Protein AF-A0A820IAW4-F1 (afdb_monomer)

Nearest PDB structures (foldseek):
  5lxg-assembly1_A  TM=7.183E-01  e=1.944E-03  Homo sapiens
  6krz-assembly3_C  TM=7.849E-01  e=7.452E-03  Homo sapiens

Solvent-accessible surface area (backbone atoms only — not comparable to full-atom values): 6940 Å² total; per-residue (Å²): 110,74,69,55,55,54,47,39,56,52,45,50,52,54,50,55,58,44,51,80,73,38,95,64,94,64,67,38,41,48,88,72,50,51,73,92,74,57,80,53,88,85,54,60,57,33,42,78,72,92,65,54,74,69,50,53,59,58,43,68,84,38,94,37,67,56,34,63,63,51,49,55,48,52,50,52,51,49,56,49,49,51,51,55,53,46,53,64,72,64,61,77,82,59,77,86,72,66,50,71,61,57,58,51,51,51,50,48,53,69,63,68,78,113

Mean predicted aligned error: 9.5 Å

Foldseek 3Di:
DVVLVVLQVVLVVVVVVVVVVDVDFDKDFLVSDRPVQNPDPVGGIFHGPDADPVRVVVCCVPDGPCVCVVVLLVVLVVVVVVVVVCCVVVPPPCPPCPPVVNVVVSVCVSVVVD

Structure (mmCIF, N/CA/C/O backbone):
data_AF-A0A820IAW4-F1
#
_entry.id   AF-A0A820IAW4-F1
#
loop_
_atom_site.group_PDB
_atom_site.id
_atom_site.type_symbol
_atom_site.label_atom_id
_atom_site.label_alt_id
_atom_site.label_comp_id
_atom_site.label_asym_id
_atom_site.label_entity_id
_atom_site.label_seq_id
_atom_site.pdbx_PDB_ins_code
_atom_site.Cartn_x
_atom_site.Cartn_y
_atom_site.Cartn_z
_atom_site.occupancy
_atom_site.B_iso_or_equiv
_atom_site.auth_seq_id
_atom_site.auth_comp_id
_atom_site.auth_asym_id
_atom_site.auth_atom_id
_atom_site.pdbx_PDB_model_num
ATOM 1 N N . MET A 1 1 ? -27.454 8.767 5.656 1.00 67.25 1 MET A N 1
ATOM 2 C CA . MET A 1 1 ? -26.660 10.010 5.509 1.00 67.25 1 MET A CA 1
ATOM 3 C C . MET A 1 1 ? -26.251 10.637 6.847 1.00 67.25 1 MET A C 1
ATOM 5 O O . MET A 1 1 ? -25.077 10.589 7.180 1.00 67.25 1 MET A O 1
ATOM 9 N N . PHE A 1 2 ? -27.153 11.222 7.651 1.00 79.06 2 PHE A N 1
ATOM 10 C CA . PHE A 1 2 ? -26.732 11.951 8.872 1.00 79.06 2 PHE A CA 1
ATOM 11 C C . PHE A 1 2 ? -26.165 11.035 9.976 1.00 79.06 2 PHE A C 1
ATOM 13 O O . PHE A 1 2 ? -25.196 11.383 10.649 1.00 79.06 2 PHE A O 1
ATOM 20 N N . LYS A 1 3 ? -26.732 9.829 10.131 1.00 75.06 3 LYS A N 1
ATOM 21 C CA . LYS A 1 3 ? -26.232 8.806 11.066 1.00 75.06 3 LYS A CA 1
ATOM 22 C C . LYS A 1 3 ? -24.821 8.326 10.703 1.00 75.06 3 LYS A C 1
ATOM 24 O O . LYS A 1 3 ? -24.022 8.084 11.604 1.00 75.06 3 LYS A O 1
ATOM 29 N N . ASP A 1 4 ? -24.507 8.254 9.416 1.00 76.00 4 ASP A N 1
ATOM 30 C CA . ASP A 1 4 ? -23.225 7.747 8.908 1.00 76.00 4 ASP A CA 1
ATOM 31 C C . ASP A 1 4 ? -22.125 8.798 9.084 1.00 76.00 4 ASP A C 1
ATOM 33 O O . ASP A 1 4 ? -21.032 8.488 9.549 1.00 76.00 4 ASP A O 1
ATOM 37 N N . ILE A 1 5 ? -22.456 10.078 8.878 1.00 79.31 5 ILE A N 1
ATOM 38 C CA . ILE A 1 5 ? -21.560 11.204 9.184 1.00 79.31 5 ILE A CA 1
ATOM 39 C C . ILE A 1 5 ? -21.195 11.229 10.676 1.00 79.31 5 ILE A C 1
ATOM 41 O O . ILE A 1 5 ? -20.029 11.409 11.032 1.00 79.31 5 ILE A O 1
ATOM 45 N N . LEU A 1 6 ? -22.173 11.033 11.568 1.00 82.25 6 LEU A N 1
ATOM 46 C CA . LEU A 1 6 ? -21.918 10.987 13.012 1.00 82.25 6 LEU A CA 1
ATOM 47 C C . LEU A 1 6 ? -21.104 9.751 13.418 1.00 82.25 6 LEU A C 1
ATOM 49 O O . LEU A 1 6 ? -20.240 9.852 14.292 1.00 82.25 6 LEU A O 1
ATOM 53 N N . ARG A 1 7 ? -21.349 8.605 12.771 1.00 82.81 7 ARG A N 1
ATOM 54 C CA . ARG A 1 7 ? -20.574 7.373 12.964 1.00 82.81 7 ARG A CA 1
ATOM 55 C C . ARG A 1 7 ? -19.109 7.581 12.580 1.00 82.81 7 ARG A C 1
ATOM 57 O O . ARG A 1 7 ? -18.242 7.303 13.404 1.00 82.81 7 ARG A O 1
ATOM 64 N N . ASN A 1 8 ? -18.847 8.139 11.400 1.00 83.75 8 ASN A N 1
ATOM 65 C CA . ASN A 1 8 ? -17.492 8.389 10.904 1.00 83.75 8 ASN A CA 1
ATOM 66 C C . ASN A 1 8 ? -16.742 9.363 11.820 1.00 83.75 8 ASN A C 1
ATOM 68 O O . ASN A 1 8 ? -15.660 9.038 12.291 1.00 83.75 8 ASN A O 1
ATOM 72 N N . ARG A 1 9 ? -17.371 10.478 12.224 1.00 84.69 9 ARG A N 1
ATOM 73 C CA . ARG A 1 9 ? -16.757 11.425 13.176 1.00 84.69 9 ARG A CA 1
ATOM 74 C C . ARG A 1 9 ? -16.416 10.793 14.527 1.00 84.69 9 ARG A C 1
ATOM 76 O O . ARG A 1 9 ? -15.438 11.181 15.166 1.00 84.69 9 ARG A O 1
ATOM 83 N N . LYS A 1 10 ? -17.244 9.863 15.014 1.00 84.81 10 LYS A N 1
ATOM 84 C CA . LYS A 1 10 ? -16.960 9.128 16.254 1.00 84.81 10 LYS A CA 1
ATOM 85 C C . LYS A 1 10 ? -15.785 8.170 16.059 1.00 84.81 10 LYS A C 1
ATOM 87 O O . LYS A 1 10 ? -14.933 8.089 16.939 1.00 84.81 10 LYS A O 1
ATOM 92 N N . PHE A 1 11 ? -15.738 7.482 14.921 1.00 83.44 11 PHE A N 1
ATOM 93 C CA . PHE A 1 11 ? -14.646 6.586 14.559 1.00 83.44 11 PHE A CA 1
ATOM 94 C C . PHE A 1 11 ? -13.312 7.333 14.418 1.00 83.44 11 PHE A C 1
ATOM 96 O O . PHE A 1 11 ? -12.327 6.916 15.019 1.00 83.44 11 PHE A O 1
ATOM 103 N N . ASP A 1 12 ? -13.309 8.498 13.766 1.00 85.38 12 ASP A N 1
ATOM 104 C CA . ASP A 1 12 ? -12.137 9.374 13.651 1.00 85.38 12 ASP A CA 1
ATOM 105 C C . ASP A 1 12 ? -11.549 9.701 15.019 1.00 85.38 12 ASP A C 1
ATOM 107 O O . ASP A 1 12 ? -10.363 9.491 15.259 1.00 85.38 12 ASP A O 1
ATOM 111 N N . LYS A 1 13 ? -12.387 10.145 15.965 1.00 84.69 13 LYS A N 1
ATOM 112 C CA . LYS A 1 13 ? -11.934 10.452 17.330 1.00 84.69 13 LYS A CA 1
ATOM 113 C C . LYS A 1 13 ? -11.285 9.250 18.018 1.00 84.69 13 LYS A C 1
ATOM 115 O O . LYS A 1 13 ? -10.280 9.424 18.702 1.00 84.69 13 LYS A O 1
ATOM 120 N N . ILE A 1 14 ? -11.841 8.049 17.840 1.00 82.75 14 ILE A N 1
ATOM 121 C CA . ILE A 1 14 ? -11.289 6.809 18.409 1.00 82.75 14 ILE A CA 1
ATOM 122 C C . ILE A 1 14 ? -9.906 6.524 17.814 1.00 82.75 14 ILE A C 1
ATOM 124 O O . ILE A 1 14 ? -8.970 6.219 18.552 1.00 82.75 14 ILE A O 1
ATOM 128 N N . VAL A 1 15 ? -9.766 6.664 16.498 1.00 82.00 15 VAL A N 1
ATOM 129 C CA . VAL A 1 15 ? -8.510 6.423 15.777 1.00 82.00 15 VAL A CA 1
ATOM 130 C C . VAL A 1 15 ? -7.443 7.427 16.205 1.00 82.00 15 VAL A C 1
ATOM 132 O O . VAL A 1 15 ? -6.364 7.010 16.621 1.00 82.00 15 VAL A O 1
ATOM 135 N N . TYR A 1 16 ? -7.766 8.723 16.220 1.00 79.69 16 TYR A N 1
ATOM 136 C CA . TYR A 1 16 ? -6.854 9.775 16.680 1.00 79.69 16 TYR A CA 1
ATOM 137 C C . TYR A 1 16 ? -6.400 9.558 18.127 1.00 79.69 16 TYR A C 1
ATOM 139 O O . TYR A 1 16 ? -5.228 9.743 18.461 1.00 79.69 16 TYR A O 1
ATOM 147 N N . GLN A 1 17 ? -7.311 9.145 19.010 1.00 80.62 17 GLN A N 1
ATOM 148 C CA . GLN A 1 17 ? -6.972 8.879 20.405 1.00 80.62 17 GLN A CA 1
ATOM 149 C C . GLN A 1 17 ? -6.074 7.641 20.560 1.00 80.62 17 GLN A C 1
ATOM 151 O O . GLN A 1 17 ? -5.252 7.590 21.476 1.00 80.62 17 GLN A O 1
ATOM 156 N N . HIS A 1 18 ? -6.199 6.656 19.667 1.00 74.00 18 HIS A N 1
ATOM 157 C CA . HIS A 1 18 ? -5.325 5.486 19.641 1.00 74.00 18 HIS A CA 1
ATOM 158 C C . HIS A 1 18 ? -3.951 5.766 19.036 1.00 74.00 18 HIS A C 1
ATOM 160 O O . HIS A 1 18 ? -2.967 5.290 19.599 1.00 74.00 18 HIS A O 1
ATOM 166 N N . GLU A 1 19 ? -3.871 6.544 17.958 1.00 74.44 19 GLU A N 1
ATOM 167 C CA . GLU A 1 19 ? -2.608 6.936 17.321 1.00 74.44 19 GLU A CA 1
ATOM 168 C C . GLU A 1 19 ? -1.694 7.659 18.322 1.00 74.44 19 GLU A C 1
ATOM 170 O O . GLU A 1 19 ? -0.540 7.280 18.506 1.00 74.44 19 GLU A O 1
ATOM 175 N N . ASN A 1 20 ? -2.250 8.595 19.100 1.00 69.50 20 ASN A N 1
ATOM 176 C CA . ASN A 1 20 ? -1.513 9.302 20.155 1.00 69.50 20 ASN A CA 1
ATOM 177 C C . ASN A 1 20 ? -1.020 8.391 21.293 1.00 69.50 20 ASN A C 1
ATOM 179 O O . ASN A 1 20 ? -0.124 8.763 22.048 1.00 69.50 20 ASN A O 1
ATOM 183 N N . LYS A 1 21 ? -1.614 7.203 21.449 1.00 70.81 21 LYS A N 1
ATOM 184 C CA . LYS A 1 21 ? -1.295 6.261 22.529 1.00 70.81 21 LYS A CA 1
ATOM 185 C C . LYS A 1 21 ? -0.403 5.108 22.061 1.00 70.81 21 LYS A C 1
ATOM 187 O O . LYS A 1 21 ? 0.164 4.404 22.894 1.00 70.81 21 LYS A O 1
ATOM 192 N N . SER A 1 22 ? -0.294 4.872 20.752 1.00 65.31 22 SER A N 1
ATOM 193 C CA . SER A 1 22 ? 0.455 3.757 20.176 1.00 65.31 22 SER A CA 1
ATOM 194 C C . SER A 1 22 ? 0.927 4.065 18.755 1.00 65.31 22 SER A C 1
ATOM 196 O O . SER A 1 22 ? 0.122 4.144 17.837 1.00 65.31 22 SER A O 1
ATOM 198 N N . ASN A 1 23 ? 2.246 4.084 18.547 1.00 67.00 23 ASN A N 1
ATOM 199 C CA . ASN A 1 23 ? 2.862 4.166 17.214 1.00 67.00 23 ASN A CA 1
ATOM 200 C C . ASN A 1 23 ? 2.761 2.852 16.402 1.00 67.00 23 ASN A C 1
ATOM 202 O O . ASN A 1 23 ? 3.491 2.668 15.430 1.00 67.00 23 ASN A O 1
ATOM 206 N N . LYS A 1 24 ? 1.923 1.886 16.810 1.00 71.81 24 LYS A N 1
ATOM 207 C CA . LYS A 1 24 ? 1.764 0.617 16.086 1.00 71.81 24 LYS A CA 1
ATOM 208 C C . LYS A 1 24 ? 0.646 0.724 15.056 1.00 71.81 24 LYS A C 1
ATOM 210 O O . LYS A 1 24 ? -0.487 1.053 15.395 1.00 71.81 24 LYS A O 1
ATOM 215 N N . LEU A 1 25 ? 0.965 0.329 13.823 1.00 77.69 25 LEU A N 1
ATOM 216 C CA . LEU A 1 25 ? -0.009 0.041 12.772 1.00 77.69 25 LEU A CA 1
ATOM 217 C C . LEU A 1 25 ? -1.080 -0.922 13.305 1.00 77.69 25 LEU A C 1
ATOM 219 O O . LEU A 1 25 ? -0.764 -2.014 13.783 1.00 77.69 25 LEU A O 1
ATOM 223 N N . ARG A 1 26 ? -2.347 -0.505 13.231 1.00 82.56 26 ARG A N 1
ATOM 224 C CA . ARG A 1 26 ? -3.512 -1.336 13.548 1.00 82.56 26 ARG A CA 1
ATOM 225 C C . ARG A 1 26 ? -4.369 -1.538 12.311 1.00 82.56 26 ARG A C 1
ATOM 227 O O . ARG A 1 26 ? -4.534 -0.631 11.500 1.00 82.56 26 ARG A O 1
ATOM 234 N N . LEU A 1 27 ? -4.931 -2.737 12.224 1.00 88.62 27 LEU A N 1
ATOM 235 C CA . LEU A 1 27 ? -5.904 -3.119 11.215 1.00 88.62 27 LEU A CA 1
ATOM 236 C C . LEU A 1 27 ? -7.290 -3.164 11.845 1.00 88.62 27 LEU A C 1
ATOM 238 O O . LEU A 1 27 ? -7.439 -3.564 13.001 1.00 88.62 27 LEU A O 1
ATOM 242 N N . TYR A 1 28 ? -8.290 -2.776 11.069 1.00 87.75 28 TYR A N 1
ATOM 243 C CA . TYR A 1 28 ? -9.681 -2.723 11.491 1.00 87.75 28 TYR A CA 1
ATOM 244 C C . TYR A 1 28 ? -10.513 -3.777 10.755 1.00 87.75 28 TYR A C 1
ATOM 246 O O . TYR A 1 28 ? -10.172 -4.211 9.646 1.00 87.75 28 TYR A O 1
ATOM 254 N N . SER A 1 29 ? -11.600 -4.198 11.398 1.00 88.06 29 SER A N 1
ATOM 255 C CA . SER A 1 29 ? -12.621 -5.060 10.798 1.00 88.06 29 SER A CA 1
ATOM 256 C C . SER A 1 29 ? -13.570 -4.257 9.910 1.00 88.06 29 SER A C 1
ATOM 258 O O . SER A 1 29 ? -13.721 -3.046 10.095 1.00 88.06 29 SER A O 1
ATOM 260 N N . PHE A 1 30 ? -14.223 -4.940 8.971 1.00 88.12 30 PHE A N 1
ATOM 261 C CA . PHE A 1 30 ? -15.148 -4.353 7.997 1.00 88.12 30 PHE A CA 1
ATOM 262 C C . PHE A 1 30 ? -16.237 -3.487 8.6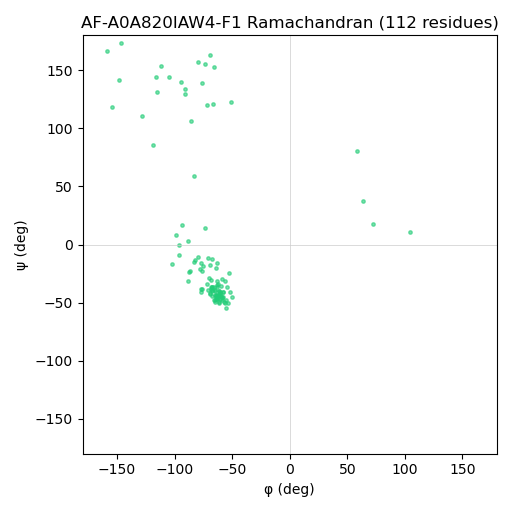45 1.00 88.12 30 PHE A C 1
ATOM 264 O O . PHE A 1 30 ? -16.548 -2.400 8.174 1.00 88.12 30 PHE A O 1
ATOM 271 N N . GLU A 1 31 ? -16.785 -3.925 9.775 1.00 85.62 31 GLU A N 1
ATOM 272 C CA . GLU A 1 31 ? -17.894 -3.249 10.451 1.00 85.62 31 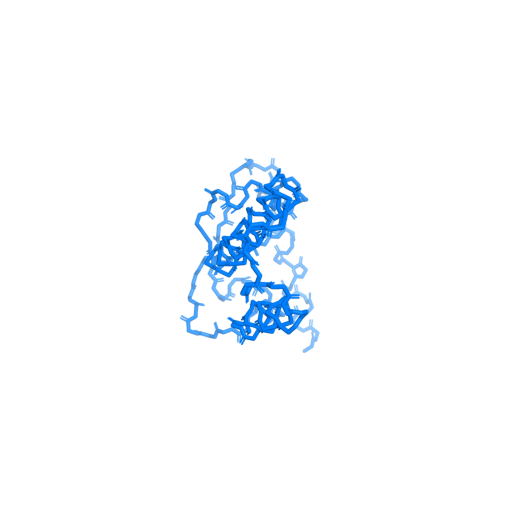GLU A CA 1
ATOM 273 C C . GLU A 1 31 ? -17.452 -1.982 11.199 1.00 85.62 31 GLU A C 1
ATOM 275 O O . GLU A 1 31 ? -18.282 -1.145 11.560 1.00 85.62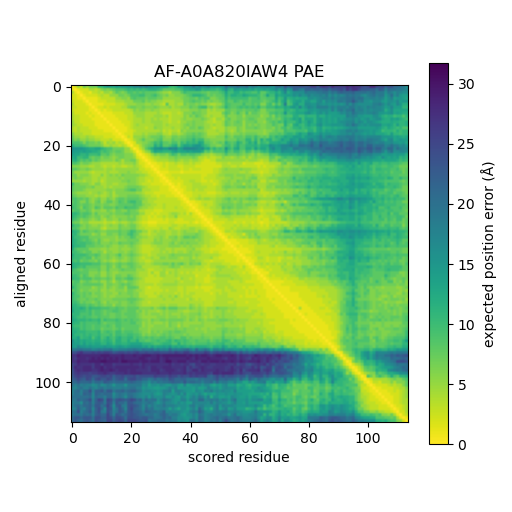 31 GLU A O 1
ATOM 280 N N . MET A 1 32 ? -16.150 -1.854 11.468 1.00 82.94 32 MET A N 1
ATOM 281 C CA . MET A 1 32 ? -15.583 -0.739 12.226 1.00 82.94 32 MET A CA 1
ATOM 282 C C . MET A 1 32 ? -15.215 0.437 11.326 1.00 82.94 32 MET A C 1
ATOM 284 O O . MET A 1 32 ? -15.292 1.579 11.767 1.00 82.94 32 MET A O 1
ATOM 288 N N . ILE A 1 33 ? -14.818 0.165 10.083 1.00 86.44 33 ILE A N 1
ATOM 289 C CA . ILE A 1 33 ? -14.413 1.200 9.132 1.00 86.44 33 ILE A CA 1
ATOM 290 C C . ILE A 1 33 ? -15.613 1.989 8.598 1.00 86.44 33 ILE A C 1
ATOM 292 O O . ILE A 1 33 ? -16.736 1.480 8.581 1.00 86.44 33 ILE A O 1
ATOM 296 N N . PRO A 1 34 ? -15.405 3.233 8.144 1.00 84.81 34 PRO A N 1
ATOM 297 C CA . PRO A 1 34 ? -16.466 4.010 7.527 1.00 84.81 34 PRO A CA 1
ATOM 298 C C . PRO A 1 34 ? -16.923 3.398 6.199 1.00 84.81 34 PRO A C 1
ATOM 300 O O . PRO A 1 34 ? -16.158 2.758 5.482 1.00 84.81 34 PRO A O 1
ATOM 303 N N . GLU A 1 35 ? -18.181 3.655 5.855 1.00 82.69 35 GLU A N 1
ATOM 304 C CA . GLU A 1 35 ? -18.888 3.031 4.728 1.00 82.69 35 GLU A CA 1
ATOM 305 C C . GLU A 1 35 ? -18.205 3.258 3.368 1.00 82.69 35 GLU A C 1
ATOM 307 O O . GLU A 1 35 ? -18.223 2.386 2.509 1.00 82.69 35 GLU A O 1
ATOM 312 N N . TYR A 1 36 ? -17.503 4.380 3.186 1.00 82.00 36 TYR A N 1
ATOM 313 C CA . TYR A 1 36 ? -16.770 4.657 1.945 1.00 82.00 36 TYR A CA 1
ATOM 314 C C . TYR A 1 36 ? -15.544 3.750 1.727 1.00 82.00 36 TYR A C 1
ATOM 316 O O . TYR A 1 36 ? -15.043 3.671 0.610 1.00 82.00 36 TYR A O 1
ATOM 324 N N . LEU A 1 37 ? -15.049 3.078 2.773 1.00 83.12 37 LEU A N 1
ATOM 325 C CA . LEU A 1 37 ? -13.987 2.067 2.676 1.00 83.12 37 LEU A CA 1
ATOM 326 C C . LEU A 1 37 ? -14.544 0.639 2.594 1.00 83.12 37 LEU A C 1
ATOM 328 O O . LEU A 1 37 ? -13.793 -0.300 2.335 1.00 83.12 37 LEU A O 1
ATOM 332 N N . GLN A 1 38 ? -15.848 0.462 2.810 1.00 86.31 38 GLN A N 1
ATOM 333 C CA . GLN A 1 38 ? -16.531 -0.830 2.797 1.00 86.31 38 GLN A CA 1
ATOM 334 C C . GLN A 1 38 ? -16.898 -1.245 1.364 1.00 86.31 38 GLN A C 1
ATOM 336 O O . GLN A 1 38 ? -18.062 -1.451 1.037 1.00 86.31 38 GLN A O 1
ATOM 341 N N . SER A 1 39 ? -15.903 -1.362 0.485 1.00 82.69 39 SER A N 1
ATOM 342 C CA . SER A 1 39 ? -16.130 -1.710 -0.926 1.00 82.69 39 SER A CA 1
ATOM 343 C C . SER A 1 39 ? -16.560 -3.166 -1.123 1.00 82.69 39 SER A C 1
ATOM 345 O O . SER A 1 39 ? -17.416 -3.454 -1.957 1.00 82.69 39 SER A O 1
ATOM 347 N N . ASN A 1 40 ? -15.974 -4.090 -0.357 1.00 85.75 40 ASN A N 1
ATOM 348 C CA . ASN A 1 40 ? -16.172 -5.524 -0.529 1.00 85.75 40 ASN A CA 1
ATOM 349 C C . ASN A 1 40 ? -16.580 -6.202 0.796 1.00 85.75 40 ASN A C 1
ATOM 351 O O . ASN A 1 40 ? -15.737 -6.348 1.682 1.00 85.75 40 ASN A O 1
ATOM 355 N N . PRO A 1 41 ? -17.830 -6.689 0.928 1.00 84.94 41 PRO A N 1
ATOM 356 C CA . PRO A 1 41 ? -18.328 -7.312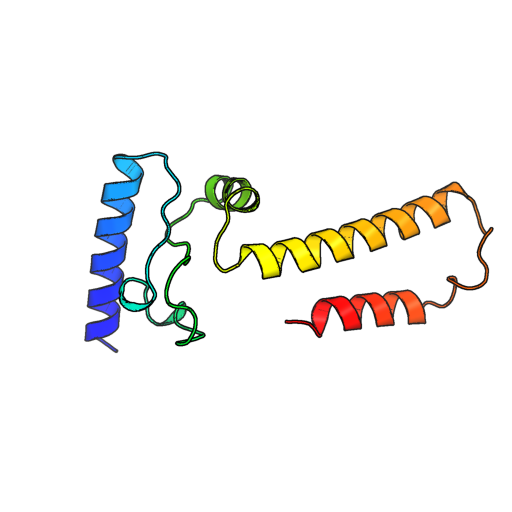 2.158 1.00 84.94 41 PRO A CA 1
ATOM 357 C C . PRO A 1 41 ? -17.720 -8.693 2.458 1.00 84.94 41 PRO A C 1
ATOM 359 O O . PRO A 1 41 ? -17.903 -9.220 3.558 1.00 84.94 41 PRO A O 1
ATOM 362 N N . TYR A 1 42 ? -17.010 -9.307 1.505 1.00 86.44 42 TYR A N 1
ATOM 363 C CA . TYR A 1 42 ? -16.308 -10.576 1.718 1.00 86.44 42 TYR A CA 1
ATOM 364 C C . TYR A 1 42 ? -14.993 -10.394 2.481 1.00 86.44 42 TYR A C 1
ATOM 366 O O . TYR A 1 42 ? -14.505 -11.335 3.108 1.00 86.44 42 TYR A O 1
ATOM 374 N N . ILE A 1 43 ? -14.439 -9.182 2.481 1.00 86.25 43 ILE A N 1
ATOM 375 C CA . ILE A 1 43 ? -13.225 -8.844 3.215 1.00 86.25 43 ILE A CA 1
ATOM 376 C C . ILE A 1 43 ? -13.638 -8.465 4.637 1.00 86.25 43 ILE A C 1
ATOM 378 O O . ILE A 1 43 ? -14.207 -7.408 4.876 1.00 86.25 43 ILE A O 1
ATOM 382 N N . ARG A 1 44 ? -13.376 -9.347 5.604 1.00 86.88 44 ARG A N 1
ATOM 383 C CA . ARG A 1 44 ? -13.854 -9.179 6.990 1.00 86.88 44 ARG A CA 1
ATOM 384 C C . ARG A 1 44 ? -12.913 -8.363 7.879 1.00 86.88 44 ARG A C 1
ATOM 386 O O . ARG A 1 44 ? -13.345 -7.790 8.876 1.00 86.88 44 ARG A O 1
ATOM 393 N N . SER A 1 45 ? -11.628 -8.299 7.540 1.00 87.94 45 SER A N 1
ATOM 394 C CA . SER A 1 45 ? -10.600 -7.643 8.354 1.00 87.94 45 SER A CA 1
ATOM 395 C C . SER A 1 45 ? -9.378 -7.268 7.529 1.00 87.94 45 SER A C 1
ATOM 397 O O . SER A 1 45 ? -9.192 -7.788 6.434 1.00 87.94 45 SER A O 1
ATOM 399 N N . GLY A 1 46 ? -8.507 -6.429 8.089 1.00 86.31 46 GLY A N 1
ATOM 400 C CA . GLY A 1 46 ? -7.259 -6.035 7.432 1.00 86.31 46 GLY A CA 1
ATOM 401 C C . GLY A 1 46 ? -7.292 -4.631 6.844 1.00 86.31 46 GLY A C 1
ATOM 402 O O . GLY A 1 46 ? -6.378 -4.252 6.112 1.00 86.31 46 GLY A O 1
ATOM 403 N N . TYR A 1 47 ? -8.323 -3.850 7.166 1.00 89.25 47 TYR A N 1
ATOM 404 C CA . TYR A 1 47 ? -8.455 -2.488 6.682 1.00 89.25 47 TYR A CA 1
ATOM 405 C C . TYR A 1 47 ? -7.524 -1.537 7.417 1.00 89.25 47 TYR A C 1
ATOM 407 O O . TYR A 1 47 ? -7.377 -1.591 8.639 1.00 89.25 47 TYR A O 1
ATOM 415 N N . ARG A 1 48 ? -6.925 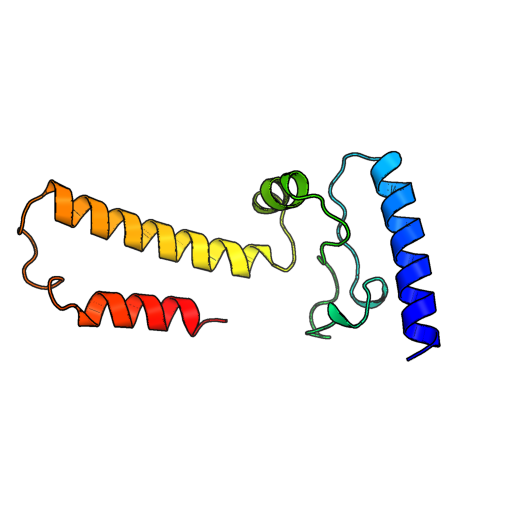-0.627 6.655 1.00 88.12 48 ARG A N 1
ATOM 416 C CA . ARG A 1 48 ? -6.106 0.468 7.171 1.00 88.12 48 ARG A CA 1
ATOM 417 C C . ARG A 1 48 ? -6.971 1.714 7.318 1.00 88.12 48 ARG A C 1
ATOM 419 O O . ARG A 1 48 ? -7.784 1.998 6.443 1.00 88.12 48 ARG A O 1
ATOM 426 N N . TYR A 1 49 ? -6.777 2.470 8.394 1.00 85.06 49 TYR A N 1
ATOM 427 C CA . TYR A 1 49 ? -7.485 3.729 8.604 1.00 85.06 49 TYR A CA 1
ATOM 428 C C . TYR A 1 49 ? -6.642 4.740 9.375 1.00 85.06 49 TYR A C 1
ATOM 430 O O . TYR A 1 49 ? -5.950 4.354 10.315 1.00 85.06 49 TYR A O 1
ATOM 438 N N . GLY A 1 50 ? -6.741 6.016 8.990 1.00 78.06 50 GLY A N 1
ATOM 439 C CA . GLY A 1 50 ? -6.118 7.132 9.708 1.00 78.06 50 GLY A CA 1
ATOM 440 C C . GLY A 1 50 ? -4.590 7.088 9.739 1.00 78.06 50 GLY A C 1
ATOM 441 O O . GLY A 1 50 ? -3.997 7.394 10.762 1.00 78.06 50 GLY A O 1
ATOM 442 N N . LEU A 1 51 ? -3.948 6.660 8.647 1.00 80.50 51 LEU A N 1
ATOM 443 C CA . LEU A 1 51 ? -2.489 6.655 8.537 1.00 80.50 51 LEU A CA 1
ATOM 444 C C . LEU A 1 51 ? -1.980 7.963 7.928 1.00 80.50 51 LEU A C 1
ATOM 446 O O . LEU A 1 51 ? -2.462 8.398 6.883 1.00 80.50 51 LEU A O 1
ATOM 450 N N . ASN A 1 52 ? -0.944 8.537 8.540 1.00 81.81 52 ASN A N 1
ATOM 451 C CA . ASN A 1 52 ? -0.158 9.613 7.933 1.00 81.81 52 ASN A CA 1
ATOM 452 C C . ASN A 1 52 ? 0.662 9.086 6.744 1.00 81.81 52 ASN A C 1
ATOM 454 O O . ASN A 1 52 ? 0.916 7.887 6.646 1.00 81.81 52 ASN A O 1
ATOM 458 N N . PHE A 1 53 ? 1.159 9.974 5.877 1.00 81.19 53 PHE A N 1
ATOM 459 C CA . PHE A 1 53 ? 1.925 9.598 4.676 1.00 81.19 53 PHE A CA 1
ATOM 460 C C . PHE A 1 53 ? 3.081 8.619 4.960 1.00 81.19 53 PHE A C 1
ATOM 462 O O . PHE A 1 53 ? 3.228 7.599 4.289 1.00 81.19 53 PHE A O 1
ATOM 469 N N . ILE A 1 54 ? 3.856 8.881 6.016 1.00 82.31 54 ILE A N 1
ATOM 470 C CA . ILE A 1 54 ? 4.947 8.000 6.456 1.00 82.31 54 ILE A CA 1
ATOM 471 C C . ILE A 1 54 ? 4.399 6.644 6.935 1.00 82.31 54 ILE A C 1
ATOM 473 O O . ILE A 1 54 ? 4.951 5.597 6.605 1.00 82.31 54 ILE A O 1
ATOM 477 N N . GLY A 1 55 ? 3.276 6.647 7.658 1.00 81.44 55 GLY A N 1
ATOM 478 C CA . GLY A 1 55 ? 2.578 5.430 8.082 1.00 81.44 55 GLY A CA 1
ATOM 479 C C . GLY A 1 55 ? 2.057 4.605 6.903 1.00 81.44 55 GLY A C 1
ATOM 480 O O . GLY A 1 55 ? 2.146 3.379 6.930 1.00 81.44 55 GLY A O 1
ATOM 481 N N . CYS A 1 56 ? 1.592 5.257 5.834 1.00 83.81 56 CYS A N 1
ATOM 482 C CA . CYS A 1 56 ? 1.224 4.592 4.586 1.00 83.81 56 CYS A CA 1
ATOM 483 C C . CYS A 1 56 ? 2.433 3.895 3.955 1.00 83.81 56 CYS A C 1
ATOM 485 O O . CYS A 1 56 ? 2.316 2.729 3.575 1.00 83.81 56 CYS A O 1
ATOM 487 N N . LEU A 1 57 ? 3.598 4.548 3.917 1.00 84.69 57 LEU A N 1
ATOM 488 C CA . LEU A 1 57 ? 4.819 3.941 3.386 1.00 84.69 57 LEU A CA 1
ATOM 489 C C . LEU A 1 57 ? 5.262 2.728 4.217 1.00 84.69 57 LEU A C 1
ATOM 491 O O . LEU A 1 57 ? 5.505 1.660 3.663 1.00 84.69 57 LEU A O 1
ATOM 495 N N . PHE A 1 58 ? 5.287 2.844 5.548 1.00 83.81 58 PHE A N 1
ATOM 496 C CA . PHE A 1 58 ? 5.612 1.707 6.419 1.00 83.81 58 PHE A CA 1
ATOM 497 C C . PHE A 1 58 ? 4.599 0.567 6.311 1.00 83.81 58 PHE A C 1
ATOM 499 O O . PHE A 1 58 ? 4.969 -0.601 6.423 1.00 83.81 58 PHE A O 1
ATOM 506 N N . SER A 1 59 ? 3.331 0.881 6.041 1.00 85.62 59 SER A N 1
ATOM 507 C CA . SER A 1 59 ? 2.300 -0.140 5.864 1.00 85.62 59 SER A CA 1
ATOM 508 C C . SER A 1 59 ? 2.493 -0.999 4.610 1.00 85.62 59 SER A C 1
ATOM 510 O O . SER A 1 59 ? 1.861 -2.044 4.517 1.00 85.62 59 SER A O 1
ATOM 512 N N . LEU A 1 60 ? 3.375 -0.624 3.672 1.00 84.88 60 LEU A N 1
ATOM 513 C CA . LEU A 1 60 ? 3.767 -1.502 2.559 1.00 84.88 60 LEU A CA 1
ATOM 514 C C . LEU A 1 60 ? 4.454 -2.779 3.051 1.00 84.88 60 LEU A C 1
ATOM 516 O O . LEU A 1 60 ? 4.260 -3.849 2.47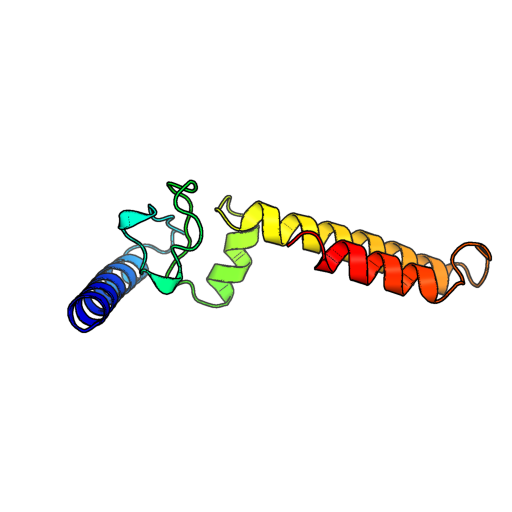7 1.00 84.88 60 LEU A O 1
ATOM 520 N N . PHE A 1 61 ? 5.206 -2.676 4.147 1.00 86.00 61 PHE A N 1
ATOM 521 C CA . PHE A 1 61 ? 5.896 -3.797 4.785 1.00 86.00 61 PHE A CA 1
ATOM 522 C C . PHE A 1 61 ? 5.026 -4.521 5.824 1.00 86.00 61 PHE A C 1
ATOM 524 O O . PHE A 1 61 ? 5.497 -5.442 6.487 1.00 86.00 61 PHE A O 1
ATOM 531 N N . TYR A 1 62 ? 3.761 -4.117 5.979 1.00 85.69 62 TYR A N 1
ATOM 532 C CA . TYR A 1 62 ? 2.808 -4.743 6.888 1.00 85.69 62 TYR A CA 1
ATOM 533 C C . TYR A 1 62 ? 1.656 -5.364 6.100 1.00 85.69 62 TYR A C 1
ATOM 535 O O . TYR A 1 62 ? 1.058 -4.710 5.245 1.00 85.69 62 TYR A O 1
ATOM 543 N N . LEU A 1 63 ? 1.316 -6.618 6.399 1.00 84.75 63 LEU A N 1
ATOM 544 C CA . LEU A 1 63 ? 0.226 -7.309 5.714 1.00 84.75 63 LEU A CA 1
ATOM 545 C C . LEU A 1 63 ? -1.114 -6.655 6.050 1.00 84.75 63 LEU A C 1
ATOM 547 O O . LEU A 1 63 ? -1.509 -6.568 7.207 1.00 84.75 63 LEU A O 1
ATOM 551 N N . ASN A 1 64 ? -1.802 -6.182 5.023 1.00 88.00 64 ASN A N 1
ATOM 552 C CA . ASN A 1 64 ? -3.106 -5.549 5.088 1.00 88.00 64 ASN A CA 1
ATOM 553 C C . ASN A 1 64 ? -3.907 -5.885 3.822 1.00 88.00 64 ASN A C 1
ATOM 555 O O . ASN A 1 64 ? -3.374 -6.481 2.885 1.00 88.00 64 ASN A O 1
ATOM 559 N N . ASN A 1 65 ? -5.179 -5.492 3.789 1.00 87.25 65 ASN A N 1
ATOM 560 C CA . ASN A 1 65 ? -6.085 -5.813 2.685 1.00 87.25 65 ASN A CA 1
ATOM 561 C C . ASN A 1 65 ? -5.581 -5.344 1.310 1.00 87.25 65 ASN A C 1
ATOM 563 O O . ASN A 1 65 ? -5.816 -5.978 0.291 1.00 87.25 65 ASN A O 1
ATOM 567 N N . GLU A 1 66 ? -4.842 -4.244 1.290 1.00 85.69 66 GLU A N 1
ATOM 568 C CA . GLU A 1 66 ? -4.330 -3.639 0.068 1.00 85.69 66 GLU A CA 1
ATOM 569 C C . GLU A 1 66 ? -2.889 -4.062 -0.235 1.00 85.69 66 GLU A C 1
ATOM 571 O O . GLU A 1 66 ? -2.316 -3.606 -1.221 1.00 85.69 66 GLU A O 1
ATOM 576 N N . SER A 1 67 ? -2.259 -4.895 0.604 1.00 88.12 67 SER A N 1
ATOM 577 C CA . SER A 1 67 ? -0.877 -5.321 0.378 1.00 88.12 67 SER A CA 1
ATOM 578 C C . SER A 1 67 ? -0.752 -6.027 -0.965 1.00 88.12 67 SER A C 1
ATOM 580 O O . SER A 1 67 ? 0.130 -5.681 -1.737 1.00 88.12 67 SER A O 1
ATOM 582 N N . ILE A 1 68 ? -1.646 -6.967 -1.277 1.00 85.94 68 ILE A N 1
ATOM 583 C CA . ILE A 1 68 ? -1.606 -7.702 -2.550 1.00 85.94 68 ILE A CA 1
ATOM 584 C C . ILE A 1 68 ? -1.826 -6.749 -3.730 1.00 85.94 68 ILE A C 1
ATOM 586 O O . ILE A 1 68 ? -1.066 -6.802 -4.698 1.00 85.94 68 ILE A O 1
ATOM 590 N N . ASN A 1 69 ? -2.789 -5.829 -3.606 1.00 85.88 69 ASN A N 1
ATOM 591 C CA . ASN A 1 69 ? -3.050 -4.804 -4.616 1.00 85.88 69 ASN A CA 1
ATOM 592 C C . ASN A 1 69 ? -1.773 -4.002 -4.891 1.00 85.88 69 ASN A C 1
ATOM 594 O O . ASN A 1 69 ? -1.272 -3.996 -6.008 1.00 85.88 69 ASN A O 1
ATOM 598 N N . VAL A 1 70 ? -1.150 -3.422 -3.861 1.00 87.44 70 VAL A N 1
ATOM 599 C CA . VAL A 1 70 ? 0.049 -2.596 -4.053 1.00 87.44 70 VAL A CA 1
ATOM 600 C C . VAL A 1 70 ? 1.260 -3.413 -4.520 1.00 87.44 70 VAL A C 1
ATOM 602 O O . VAL A 1 70 ? 1.960 -2.989 -5.437 1.00 87.44 70 VAL A O 1
ATOM 605 N N . TRP A 1 71 ? 1.521 -4.582 -3.931 1.00 87.06 71 TRP A N 1
ATOM 606 C CA . TRP A 1 71 ? 2.687 -5.400 -4.281 1.00 87.06 71 TRP A CA 1
ATOM 607 C C . TRP A 1 71 ? 2.616 -5.949 -5.705 1.00 87.06 71 TRP A C 1
ATOM 609 O O . TRP A 1 71 ? 3.642 -5.976 -6.382 1.00 87.06 71 TRP A O 1
ATOM 619 N N . SER A 1 72 ? 1.430 -6.328 -6.190 1.00 85.06 72 SER A N 1
ATOM 620 C CA . SER A 1 72 ? 1.268 -6.770 -7.580 1.00 85.06 72 SER A CA 1
ATOM 621 C C . SER A 1 72 ? 1.649 -5.666 -8.580 1.00 85.06 72 SER A C 1
ATOM 623 O O . SER A 1 72 ? 2.407 -5.926 -9.518 1.00 85.06 72 SER A O 1
ATOM 625 N N . HIS A 1 73 ? 1.263 -4.411 -8.321 1.00 83.81 73 HIS A N 1
ATOM 626 C CA . HIS A 1 73 ? 1.699 -3.268 -9.128 1.00 83.81 73 HIS A CA 1
ATOM 627 C C . HIS A 1 73 ? 3.179 -2.942 -8.976 1.00 83.81 73 HIS A C 1
ATOM 629 O O . HIS A 1 73 ? 3.833 -2.660 -9.976 1.00 83.81 73 HIS A O 1
ATOM 635 N N . LEU A 1 74 ? 3.722 -2.967 -7.753 1.00 87.00 74 LEU A N 1
ATOM 636 C CA . LEU A 1 74 ? 5.138 -2.672 -7.520 1.00 87.00 74 LEU A CA 1
ATOM 637 C C . LEU A 1 74 ? 6.042 -3.672 -8.242 1.00 87.00 74 LEU A C 1
ATOM 639 O O . LEU A 1 74 ? 7.043 -3.273 -8.833 1.00 87.00 74 LEU A O 1
ATOM 643 N N . ILE A 1 75 ? 5.674 -4.956 -8.241 1.00 86.50 75 ILE A N 1
ATOM 644 C CA . ILE A 1 75 ? 6.394 -5.991 -8.989 1.00 86.50 75 ILE A CA 1
ATOM 645 C C . ILE A 1 75 ? 6.287 -5.723 -10.492 1.00 86.50 75 ILE A C 1
ATOM 647 O O . ILE A 1 75 ? 7.312 -5.715 -11.172 1.00 86.50 75 ILE A O 1
ATOM 651 N N . GLY A 1 76 ? 5.084 -5.440 -11.004 1.00 82.62 76 GLY A N 1
ATOM 652 C CA . GLY A 1 76 ? 4.897 -5.065 -12.409 1.00 82.62 76 GLY A CA 1
ATOM 653 C C . GLY A 1 76 ? 5.759 -3.861 -12.809 1.00 82.62 76 GLY A C 1
ATOM 654 O O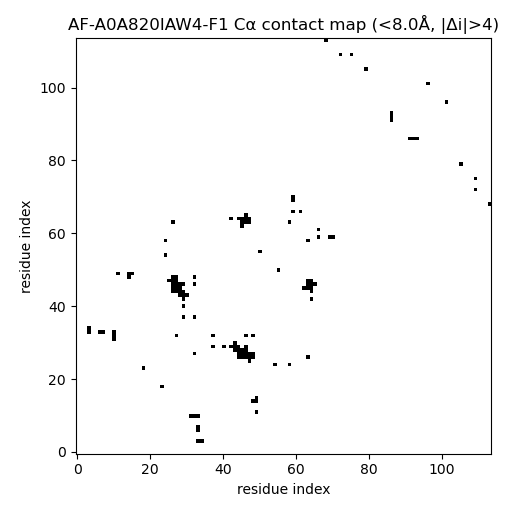 . GLY A 1 76 ? 6.504 -3.921 -13.785 1.00 82.62 76 GLY A O 1
ATOM 655 N N . ALA A 1 77 ? 5.746 -2.797 -12.008 1.00 84.12 77 ALA A N 1
ATOM 656 C CA . ALA A 1 77 ? 6.570 -1.611 -12.221 1.00 84.12 77 ALA A CA 1
ATOM 657 C C . ALA A 1 77 ? 8.077 -1.925 -12.165 1.00 84.12 77 ALA A C 1
ATOM 659 O O . ALA A 1 77 ? 8.840 -1.418 -12.983 1.00 84.12 77 ALA A O 1
ATOM 660 N N . GLY A 1 78 ? 8.519 -2.786 -11.245 1.00 86.12 78 GLY A N 1
ATOM 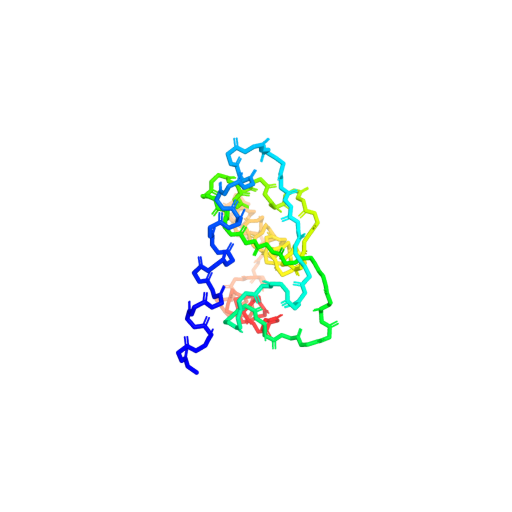661 C CA . GLY A 1 78 ? 9.918 -3.209 -11.140 1.00 86.12 78 GLY A CA 1
ATOM 662 C C . GLY A 1 78 ? 10.399 -3.994 -12.363 1.00 86.12 78 GLY A C 1
ATOM 663 O O . GLY A 1 78 ? 11.474 -3.710 -12.889 1.00 86.12 78 GLY A O 1
ATOM 664 N N . VAL A 1 79 ? 9.586 -4.931 -12.860 1.00 83.62 79 VAL A N 1
ATOM 665 C CA . VAL A 1 79 ? 9.861 -5.687 -14.095 1.00 83.62 79 VAL A CA 1
ATOM 666 C C . VAL A 1 79 ? 9.967 -4.743 -15.292 1.00 83.62 79 VAL A C 1
ATOM 668 O O . VAL A 1 79 ? 10.895 -4.855 -16.094 1.00 83.62 79 VAL A O 1
ATOM 671 N N . PHE A 1 80 ? 9.058 -3.773 -15.380 1.00 78.06 80 PHE A N 1
ATOM 672 C CA . PHE A 1 80 ? 9.087 -2.758 -16.423 1.00 78.06 80 PHE A CA 1
ATOM 673 C C . PHE A 1 80 ? 10.362 -1.913 -16.383 1.00 78.06 80 PHE A C 1
ATOM 675 O O . PHE A 1 80 ? 11.044 -1.772 -17.397 1.00 78.06 80 PHE A O 1
ATOM 682 N N . LEU A 1 81 ? 10.711 -1.381 -15.208 1.00 84.19 81 LEU A N 1
ATOM 683 C CA . LEU A 1 81 ? 11.917 -0.577 -15.031 1.00 84.19 81 LEU A CA 1
ATOM 684 C C . LEU A 1 81 ? 13.174 -1.380 -15.364 1.00 84.19 81 LEU A C 1
ATOM 686 O O . LEU A 1 81 ? 14.064 -0.860 -16.030 1.00 84.19 81 LEU A O 1
ATOM 690 N N . TYR A 1 82 ? 13.239 -2.650 -14.958 1.00 84.44 82 TYR A N 1
ATOM 691 C CA . TYR A 1 82 ? 14.348 -3.531 -15.309 1.00 84.44 82 TYR A CA 1
ATOM 692 C C . TYR A 1 82 ? 14.526 -3.643 -16.826 1.00 84.44 82 TYR A C 1
ATOM 694 O O . TYR A 1 82 ? 15.633 -3.439 -17.325 1.00 84.44 82 TYR A O 1
ATOM 702 N N . PHE A 1 83 ? 13.448 -3.914 -17.567 1.00 78.69 83 PHE A N 1
ATOM 703 C CA . PHE A 1 83 ? 13.514 -3.984 -19.025 1.00 78.69 83 PHE A CA 1
ATOM 704 C C . PHE A 1 83 ? 13.869 -2.636 -19.652 1.00 78.69 83 PHE A C 1
ATOM 706 O O . PHE A 1 83 ? 14.764 -2.585 -20.489 1.00 78.69 83 PHE A O 1
ATOM 713 N N . PHE A 1 84 ? 13.274 -1.544 -19.174 1.00 79.06 84 PHE A N 1
ATOM 714 C CA . PHE A 1 84 ? 13.585 -0.192 -19.631 1.00 79.06 84 PHE A CA 1
ATOM 715 C C . PHE A 1 84 ? 15.075 0.152 -19.476 1.00 79.06 84 PHE A C 1
ATOM 717 O O . PHE A 1 84 ? 15.723 0.569 -20.435 1.00 79.06 84 PHE A O 1
ATOM 724 N N . PHE A 1 85 ? 15.655 -0.074 -18.292 1.00 82.88 85 PHE A N 1
ATOM 725 C CA . PHE A 1 85 ? 17.075 0.190 -18.053 1.00 82.88 85 PHE A CA 1
ATOM 726 C C . PHE A 1 85 ? 17.985 -0.763 -18.824 1.00 82.88 85 PHE A C 1
ATOM 728 O O . PHE A 1 85 ? 19.009 -0.328 -19.347 1.00 82.88 85 PHE A O 1
ATOM 735 N N . ARG A 1 86 ? 17.617 -2.044 -18.933 1.00 79.50 86 ARG A N 1
ATOM 736 C CA . ARG A 1 86 ? 18.352 -3.020 -19.745 1.00 79.50 86 ARG A CA 1
ATOM 737 C C . ARG A 1 86 ? 18.409 -2.583 -21.209 1.00 79.50 86 ARG A C 1
ATOM 739 O O . ARG A 1 86 ? 19.474 -2.650 -21.814 1.00 79.50 86 ARG A O 1
ATOM 746 N N . ASP A 1 87 ? 17.293 -2.126 -21.765 1.00 73.81 87 ASP A N 1
ATOM 747 C CA . ASP A 1 87 ? 17.202 -1.718 -23.167 1.00 73.81 87 ASP A CA 1
ATOM 748 C C . ASP A 1 87 ? 18.024 -0.447 -23.440 1.00 73.81 87 ASP A C 1
ATOM 750 O O . ASP A 1 87 ? 18.700 -0.362 -24.468 1.00 73.81 87 ASP A O 1
ATOM 754 N N . ILE A 1 88 ? 18.051 0.493 -22.484 1.00 78.25 88 ILE A N 1
ATOM 755 C CA . ILE A 1 88 ? 18.942 1.664 -22.517 1.00 78.25 88 ILE A CA 1
ATOM 756 C C . ILE A 1 88 ? 20.416 1.243 -22.449 1.00 78.25 88 ILE A C 1
ATOM 758 O O . ILE A 1 88 ? 21.230 1.741 -23.223 1.00 78.25 88 ILE A O 1
ATOM 762 N N . TYR A 1 89 ? 20.772 0.343 -21.526 1.00 81.44 89 TYR A N 1
ATOM 763 C CA . TYR A 1 89 ? 22.167 0.007 -21.227 1.00 81.44 89 TYR A CA 1
ATOM 764 C C . TYR A 1 89 ? 22.814 -0.891 -22.287 1.00 81.44 89 TYR A C 1
ATOM 766 O O . TYR A 1 89 ? 23.984 -0.721 -22.616 1.00 81.44 89 TYR A O 1
ATOM 774 N N . ILE A 1 90 ? 22.061 -1.851 -22.828 1.00 76.88 90 ILE A N 1
ATOM 775 C CA . ILE A 1 90 ? 22.575 -2.830 -23.794 1.00 76.88 90 ILE A CA 1
ATOM 776 C C . ILE A 1 90 ? 22.580 -2.268 -25.228 1.00 76.88 90 ILE A C 1
ATOM 778 O O . ILE A 1 90 ? 23.267 -2.812 -26.086 1.00 76.88 90 ILE A O 1
ATOM 782 N N . GLY A 1 91 ? 21.873 -1.166 -25.501 1.00 64.31 91 GLY A N 1
ATOM 783 C CA . GLY A 1 91 ? 21.932 -0.480 -26.792 1.00 64.31 91 GLY A CA 1
ATOM 784 C C . GLY A 1 91 ? 21.533 -1.380 -27.970 1.00 64.31 91 GLY A C 1
ATOM 785 O O . GLY A 1 91 ? 22.380 -1.856 -28.716 1.00 64.31 91 GLY A O 1
ATOM 786 N N . ASN A 1 92 ? 20.226 -1.552 -28.193 1.00 62.44 92 ASN A N 1
ATOM 787 C CA . ASN A 1 92 ? 19.631 -2.214 -29.373 1.00 62.44 92 ASN A CA 1
ATOM 788 C C . ASN A 1 92 ? 19.757 -3.756 -29.504 1.00 62.44 92 ASN A C 1
ATOM 790 O O . ASN A 1 92 ? 19.503 -4.270 -30.592 1.00 62.44 92 ASN A O 1
ATOM 794 N N . ALA A 1 93 ? 20.064 -4.532 -28.457 1.00 55.50 93 ALA A N 1
ATOM 795 C CA . ALA A 1 93 ? 20.239 -5.990 -28.628 1.00 55.50 93 ALA A CA 1
ATOM 796 C C . ALA A 1 93 ? 18.947 -6.832 -28.764 1.00 55.50 93 ALA A C 1
ATOM 798 O O . ALA A 1 93 ? 19.026 -7.973 -29.214 1.00 55.50 93 ALA A O 1
ATOM 799 N N . LEU A 1 94 ? 17.761 -6.318 -28.411 1.00 56.31 94 LEU A N 1
ATOM 800 C CA . LEU A 1 94 ? 16.487 -7.048 -28.551 1.00 56.31 94 LEU A CA 1
ATOM 801 C C . LEU A 1 94 ? 15.530 -6.315 -29.507 1.00 56.31 94 LEU A C 1
ATOM 803 O O . LEU A 1 94 ? 14.667 -5.562 -29.058 1.00 56.31 94 LEU A O 1
ATOM 807 N N . PRO A 1 95 ? 15.629 -6.538 -30.832 1.00 54.94 95 PRO A N 1
ATOM 808 C CA . PRO A 1 95 ? 14.704 -5.948 -31.803 1.00 54.94 95 PRO A CA 1
ATOM 809 C C . PRO A 1 95 ? 13.245 -6.408 -31.618 1.00 54.94 95 PRO A C 1
ATOM 811 O O . PRO A 1 95 ? 12.340 -5.749 -32.119 1.00 54.94 95 PRO A O 1
ATOM 814 N N . PHE A 1 96 ? 13.007 -7.493 -30.871 1.00 53.78 96 PHE A N 1
ATOM 815 C CA . PHE A 1 96 ? 11.675 -8.060 -30.638 1.00 53.78 96 PHE A CA 1
ATOM 816 C C . PHE A 1 96 ? 10.817 -7.278 -29.623 1.00 53.78 96 PHE A C 1
ATOM 818 O O . PHE A 1 96 ? 9.603 -7.351 -29.708 1.00 53.78 96 PHE A O 1
ATOM 825 N N . LEU A 1 97 ? 11.420 -6.497 -28.713 1.00 54.38 97 LEU A N 1
ATOM 826 C CA . LEU A 1 97 ? 10.700 -5.680 -27.711 1.00 54.38 97 LEU A CA 1
ATOM 827 C C . LEU A 1 97 ? 10.571 -4.203 -28.117 1.00 54.38 97 LEU A C 1
ATOM 829 O O . LEU A 1 97 ? 10.185 -3.348 -27.325 1.00 54.38 97 LEU A O 1
ATOM 833 N N . LYS A 1 98 ? 10.949 -3.869 -29.357 1.00 58.12 98 LYS A N 1
ATOM 834 C CA . LYS A 1 98 ? 11.009 -2.479 -29.828 1.00 58.12 98 LYS A CA 1
ATOM 835 C C . LYS A 1 98 ? 9.639 -1.918 -30.211 1.00 58.12 98 LYS A C 1
ATOM 837 O O . LYS A 1 98 ? 9.525 -0.721 -30.477 1.00 58.12 98 LYS A O 1
ATOM 842 N N . SER A 1 99 ? 8.614 -2.766 -30.290 1.00 67.12 99 SER A N 1
ATOM 843 C CA . SER A 1 99 ? 7.283 -2.317 -30.664 1.00 67.12 99 SER A CA 1
ATOM 844 C C . SER A 1 99 ? 6.690 -1.512 -29.516 1.00 67.12 99 SER A C 1
ATOM 846 O O . SER A 1 99 ? 6.506 -2.017 -28.412 1.00 67.12 99 SER A O 1
ATOM 848 N N . THR A 1 100 ? 6.353 -0.247 -29.773 1.00 62.97 100 THR A N 1
ATOM 849 C CA . THR A 1 100 ? 5.685 0.632 -28.800 1.00 62.97 100 THR A CA 1
ATOM 850 C C . THR A 1 100 ? 4.417 -0.025 -28.232 1.00 62.97 100 THR A C 1
ATOM 852 O O . THR A 1 100 ? 4.032 0.257 -27.101 1.00 62.97 100 THR A O 1
ATOM 855 N N . SER A 1 101 ? 3.816 -0.965 -28.977 1.00 66.38 101 SER A N 1
ATOM 856 C CA . SER A 1 101 ? 2.706 -1.809 -28.527 1.00 66.38 101 SER A CA 1
ATOM 857 C C . SER A 1 101 ? 2.990 -2.569 -27.237 1.00 66.38 101 SER A C 1
ATOM 859 O O . SER A 1 101 ? 2.085 -2.695 -26.424 1.00 66.38 101 SER A O 1
ATOM 861 N N . ASP A 1 102 ? 4.211 -3.045 -27.009 1.00 71.31 102 ASP A N 1
ATOM 862 C CA . ASP A 1 102 ? 4.522 -3.926 -25.876 1.00 71.31 102 ASP A CA 1
ATOM 863 C C . ASP A 1 102 ? 4.496 -3.146 -24.559 1.00 71.31 102 ASP A C 1
ATOM 865 O O . ASP A 1 102 ? 3.998 -3.631 -23.542 1.00 71.31 102 ASP A O 1
ATOM 869 N N . TYR A 1 103 ? 4.910 -1.877 -24.615 1.00 69.44 103 TYR A N 1
ATOM 870 C CA . TYR A 1 103 ? 4.741 -0.913 -23.532 1.00 69.44 103 TYR A CA 1
ATOM 871 C C . TYR A 1 103 ? 3.256 -0.668 -23.241 1.00 69.44 103 TYR A C 1
ATOM 873 O O . TYR A 1 103 ? 2.854 -0.679 -22.079 1.00 69.44 103 TYR A O 1
ATOM 881 N N . TYR A 1 104 ? 2.423 -0.508 -24.277 1.00 72.94 104 TYR A N 1
ATOM 882 C CA . TYR A 1 104 ? 0.977 -0.336 -24.111 1.00 72.94 104 TYR A CA 1
ATOM 883 C C . TYR A 1 104 ? 0.288 -1.592 -23.573 1.00 72.94 104 TYR A C 1
ATOM 885 O O . TYR A 1 104 ? -0.584 -1.461 -22.721 1.00 72.94 104 TYR A O 1
ATOM 893 N N . PHE A 1 105 ? 0.683 -2.793 -24.007 1.00 73.12 105 PHE A N 1
ATOM 894 C CA . PHE A 1 105 ? 0.168 -4.055 -23.471 1.00 73.12 105 PHE A CA 1
ATOM 895 C C . PHE A 1 105 ? 0.550 -4.240 -22.008 1.00 73.12 105 PHE A C 1
ATOM 897 O O . PHE A 1 105 ? -0.282 -4.673 -21.219 1.00 73.12 105 PHE A O 1
ATOM 904 N N . PHE A 1 106 ? 1.769 -3.867 -21.619 1.00 68.81 106 PHE A N 1
ATOM 905 C CA . PHE A 1 106 ? 2.195 -3.928 -20.225 1.00 68.81 106 PHE A CA 1
ATOM 906 C C . PHE A 1 106 ? 1.440 -2.918 -19.348 1.00 68.81 106 PHE A C 1
ATOM 908 O O . PHE A 1 106 ? 1.016 -3.245 -18.238 1.00 68.81 106 PHE A O 1
ATOM 915 N N . LEU A 1 107 ? 1.210 -1.706 -19.861 1.00 70.00 107 LEU A N 1
ATOM 916 C CA . LEU A 1 107 ? 0.419 -0.680 -19.183 1.00 70.00 107 LEU A CA 1
ATOM 917 C C . LEU A 1 107 ? -1.047 -1.129 -19.057 1.00 70.00 107 LEU A C 1
ATOM 919 O O . LEU A 1 107 ? -1.600 -1.134 -17.966 1.00 70.00 107 LEU A O 1
ATOM 923 N N . LEU A 1 108 ? -1.652 -1.621 -20.140 1.00 72.00 108 LEU A N 1
ATOM 924 C CA . LEU A 1 108 ? -3.004 -2.187 -20.126 1.00 72.00 108 LEU A CA 1
ATOM 925 C C . LEU A 1 108 ? -3.117 -3.369 -19.166 1.00 72.00 108 LEU A C 1
ATOM 927 O O . LEU A 1 108 ? -4.039 -3.398 -18.364 1.00 72.00 108 LEU A O 1
ATOM 931 N N . TYR A 1 109 ? -2.172 -4.307 -19.188 1.00 69.75 109 TYR A N 1
ATOM 932 C CA . TYR A 1 109 ? -2.164 -5.458 -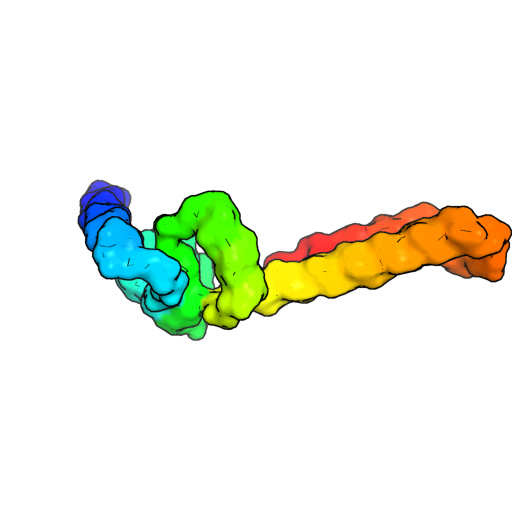18.288 1.00 69.75 109 TYR A CA 1
ATOM 933 C C . TYR A 1 109 ? -2.089 -5.021 -16.821 1.00 69.75 109 TYR A C 1
ATOM 935 O O . TYR A 1 109 ? -2.897 -5.460 -16.010 1.00 69.75 109 TYR A O 1
ATOM 943 N N . THR A 1 110 ? -1.191 -4.095 -16.483 1.00 64.81 110 THR A N 1
ATOM 944 C CA . THR A 1 110 ? -1.033 -3.614 -15.102 1.00 64.81 110 THR A CA 1
ATOM 945 C C . THR A 1 110 ? -2.199 -2.753 -14.609 1.00 64.81 110 THR A C 1
ATOM 947 O O . THR A 1 110 ? -2.481 -2.794 -13.416 1.00 64.81 110 THR A O 1
ATOM 950 N N . PHE A 1 111 ? -2.905 -2.026 -15.483 1.00 65.38 111 PHE A N 1
ATOM 951 C CA . PHE A 1 111 ? -4.119 -1.274 -15.126 1.00 65.38 111 PHE A CA 1
ATOM 952 C C . PHE A 1 111 ? -5.414 -2.105 -15.195 1.00 65.38 111 PHE A C 1
ATOM 954 O O . PHE A 1 111 ? -6.382 -1.744 -14.539 1.00 65.38 111 PHE A O 1
ATOM 961 N N . SER A 1 112 ? -5.449 -3.200 -15.963 1.00 67.56 112 SER A N 1
ATOM 962 C CA . SER A 1 112 ? -6.644 -4.053 -16.137 1.00 67.56 112 SER A CA 1
ATOM 963 C C . SER A 1 112 ? -6.872 -5.082 -15.026 1.00 67.56 112 SER A C 1
ATOM 965 O O . SER A 1 112 ? -7.942 -5.680 -14.969 1.00 67.56 112 SER A O 1
ATOM 967 N N . VAL A 1 113 ? -5.878 -5.318 -14.164 1.00 56.94 113 VAL A N 1
ATOM 968 C CA . VAL A 1 113 ? -5.926 -6.332 -13.088 1.00 56.94 113 VAL A CA 1
ATOM 969 C C . VAL A 1 113 ? -6.407 -5.735 -11.745 1.00 56.94 113 VAL A C 1
ATOM 971 O O . VAL A 1 113 ? -6.276 -6.357 -10.695 1.00 56.94 113 VAL A O 1
ATOM 974 N N . VAL A 1 114 ? -7.027 -4.550 -11.772 1.00 54.31 114 VAL A N 1
ATOM 975 C CA . VAL A 1 114 ? -7.674 -3.879 -10.623 1.00 54.31 114 VAL A CA 1
ATOM 976 C C . VAL A 1 114 ? -9.112 -3.547 -10.968 1.00 54.31 114 VAL A C 1
ATOM 978 O O . VAL A 1 114 ? -9.974 -3.731 -10.082 1.00 54.31 114 VAL A O 1
#

InterPro domains:
  IPR004254 AdipoR/Haemolysin-III-related [PTHR20855] (15-113)

Radius of gyration: 20.19 Å; Cα contacts (8 Å, |Δi|>4): 65; chains: 1; bounding box: 49×22×54 Å

pLDDT: mean 78.52, std 9.33, range [53.78, 89.25]

Secondary structure (DSSP, 8-state):
-HHHHHHHHHHHHHHHHHHTT--S---EETTTS-GGG---TT--EEE--S--HHHHHHGGGS--TTHHHHHHHHHHHHHHHHHHHHHHHHTS--GGG--HHHHHHHHHHHHHT-

Sequence (114 aa):
MFKDILRNRKFDKIVYQHENKSNKLRLYSFEMIPEYLQSNPYIRSGYRYGLNFIGCLFSLFYLNNESINVWSHLIGAGVFLYFFFRDIYIGNALPFLKSTSDYYFFLLYTFSVV

Organism: NCBI:txid392033